Protein AF-A0A3M3JCQ0-F1 (afdb_monomer)

Mean predicted aligned error: 6.07 Å

Foldseek 3Di:
DVVQQLVCVVVVNFAALVSVVVVCVVVVNPDDSVNSVVVLVVCCVVQQWDQDPVRGIHGRPVNSVVVVVVVVVVVD

InterPro domains:
  IPR016921 Uncharacterised conserved protein UCP029502 [PF27731] (2-65)

Solvent-accessible surface area (backbone atoms only — not comparable to full-atom values): 4343 Å² total; per-residue (Å²): 108,69,64,58,40,47,53,26,51,75,70,73,50,60,38,30,72,68,51,51,51,52,53,36,53,74,68,73,43,94,66,52,74,67,55,51,52,52,51,54,48,51,35,38,76,70,57,42,30,42,79,45,97,87,58,22,38,42,62,24,69,70,45,47,50,54,52,52,50,54,58,53,63,73,76,109

Organism: NCBI:txid264453

Sequence (76 aa):
MLDALLVSSEEGQPLGVRGVHSQLLRLDVPLSFLSVREVLKRLCDEGVIHLNDDKTYSLHPRAAQWLGEARKGLAQ

Radius of gyration: 12.25 Å; Cα contacts (8 Å, |Δi|>4): 73; chains: 1; bounding box: 32×23×26 Å

pLDDT: mean 80.7, std 8.97, range [47.0, 91.12]

Nearest PDB structures (foldseek):
  1on2-assembly1_B  TM=7.856E-01  e=4.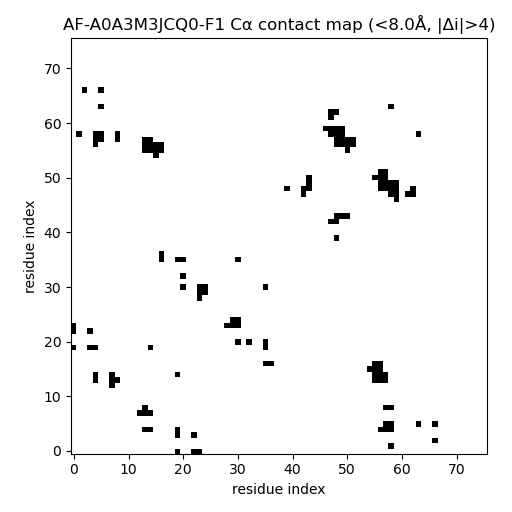162E-02  Bacillus subtilis
  6zmt-assembly1_U  TM=8.662E-01  e=8.837E-02  Homo sapiens
  3tqn-assembly2_B  TM=5.542E-01  e=3.165E-02  Coxiella burnetii
  7fsf-assembly1_A  TM=6.074E-01  e=7.376E-01  Thermotoga maritima MSB8
  8ofb-assembly1_A  TM=6.208E-01  e=1.275E+00  Thermotoga maritima MSB8

Secondary structure (DSSP, 8-state):
-HHHHHHHHHTT-PEEHHHHHHHHHHTT----HHHHHHHHHHHHHTTSEEE-TTSEEEE-HHHHHHHHHHHHHTT-

Structure (mmCIF, N/CA/C/O backbone):
data_AF-A0A3M3JCQ0-F1
#
_entry.id   AF-A0A3M3JCQ0-F1
#
loop_
_atom_site.group_PDB
_atom_site.id
_atom_site.type_symbol
_atom_site.label_atom_id
_atom_site.label_alt_id
_atom_site.label_comp_id
_atom_site.label_asym_id
_atom_site.label_entity_id
_atom_site.label_seq_id
_atom_site.pdbx_PDB_ins_code
_atom_site.Cartn_x
_atom_site.Cartn_y
_atom_site.Cartn_z
_atom_site.occupancy
_atom_site.B_iso_or_equiv
_atom_site.auth_seq_id
_atom_site.auth_comp_id
_atom_site.auth_asym_id
_atom_site.auth_atom_id
_atom_site.pdbx_PDB_model_num
ATOM 1 N N . MET A 1 1 ? -6.518 -1.902 0.393 1.00 70.88 1 MET A N 1
ATOM 2 C CA . MET A 1 1 ? -5.225 -1.258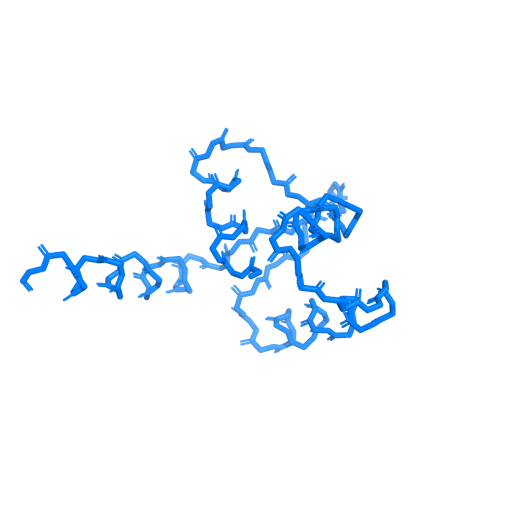 0.039 1.00 70.88 1 MET A CA 1
ATOM 3 C C . MET A 1 1 ? -4.823 -1.565 -1.397 1.00 70.88 1 MET A C 1
ATOM 5 O O . MET A 1 1 ? -4.540 -0.632 -2.132 1.00 70.88 1 MET A O 1
ATOM 9 N N . LEU A 1 2 ? -4.810 -2.842 -1.799 1.00 78.50 2 LEU A N 1
ATOM 10 C CA . LEU A 1 2 ? -4.517 -3.241 -3.180 1.00 78.50 2 LEU A CA 1
ATOM 11 C C . LEU A 1 2 ? -5.551 -2.684 -4.168 1.00 78.50 2 LEU A C 1
ATOM 13 O O . LEU A 1 2 ? -5.149 -2.145 -5.186 1.00 78.50 2 LEU A O 1
ATOM 17 N N . ASP A 1 3 ? -6.844 -2.686 -3.823 1.00 75.88 3 ASP A N 1
ATOM 18 C CA . ASP A 1 3 ? -7.889 -2.037 -4.638 1.00 75.88 3 ASP A CA 1
ATOM 19 C C . ASP A 1 3 ? -7.672 -0.533 -4.794 1.00 75.88 3 ASP A C 1
ATOM 21 O O . ASP A 1 3 ? -7.859 0.025 -5.864 1.00 75.88 3 ASP A O 1
ATOM 25 N N . ALA A 1 4 ? -7.220 0.117 -3.723 1.00 76.56 4 ALA A N 1
ATOM 26 C CA . ALA A 1 4 ? -6.878 1.5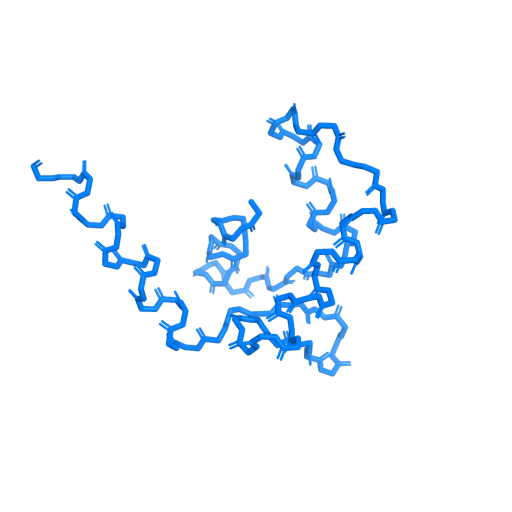34 -3.699 1.00 76.56 4 ALA A CA 1
ATOM 27 C C . ALA A 1 4 ? -5.736 1.849 -4.685 1.00 76.56 4 ALA A C 1
ATOM 29 O O . ALA A 1 4 ? -5.827 2.782 -5.477 1.00 76.56 4 ALA A O 1
ATOM 30 N N . LEU A 1 5 ? -4.693 1.010 -4.691 1.00 79.56 5 LEU A N 1
ATOM 31 C CA . LEU A 1 5 ? -3.608 1.083 -5.670 1.00 79.56 5 LEU A CA 1
ATOM 32 C C . LEU A 1 5 ? -4.070 0.720 -7.087 1.00 79.56 5 LEU A C 1
ATOM 34 O O . LEU A 1 5 ? -3.590 1.331 -8.036 1.00 79.56 5 LEU A O 1
ATOM 38 N N . LEU A 1 6 ? -4.992 -0.236 -7.241 1.00 77.75 6 LEU A N 1
ATOM 39 C CA . LEU A 1 6 ? -5.550 -0.621 -8.538 1.00 77.75 6 LEU A CA 1
ATOM 40 C C . LEU A 1 6 ? -6.334 0.530 -9.159 1.00 77.75 6 LEU A C 1
ATOM 42 O O . LEU A 1 6 ? -6.006 0.925 -10.269 1.00 77.75 6 LEU A O 1
ATOM 46 N N . VAL A 1 7 ? -7.289 1.110 -8.430 1.00 78.94 7 VAL A N 1
ATOM 47 C CA . VAL A 1 7 ? -8.101 2.243 -8.900 1.00 78.94 7 VAL A CA 1
ATOM 48 C C . VAL A 1 7 ? -7.206 3.423 -9.259 1.00 78.94 7 VAL A C 1
ATOM 50 O O . VAL A 1 7 ? -7.288 3.951 -10.360 1.00 78.94 7 VAL A O 1
ATOM 53 N N . SER A 1 8 ? -6.266 3.782 -8.386 1.00 76.25 8 SER A N 1
ATOM 54 C CA . SER A 1 8 ? -5.311 4.853 -8.668 1.00 76.25 8 SER A CA 1
ATOM 55 C C . SER A 1 8 ? -4.390 4.560 -9.856 1.00 76.25 8 SER A C 1
ATOM 57 O O . SER A 1 8 ? -4.020 5.478 -10.583 1.00 76.25 8 SER A O 1
ATOM 59 N N . SER A 1 9 ? -4.042 3.295 -10.097 1.00 74.50 9 SER A N 1
ATOM 60 C CA . SER A 1 9 ? -3.306 2.891 -11.297 1.00 74.50 9 SER A CA 1
ATOM 61 C C . SER A 1 9 ? -4.181 2.924 -12.558 1.00 74.50 9 SER A C 1
ATOM 63 O O . SER A 1 9 ? -3.671 3.287 -13.614 1.00 74.50 9 SER A O 1
ATOM 65 N N . GLU A 1 10 ? -5.470 2.573 -12.464 1.00 75.56 10 GLU A N 1
ATOM 66 C CA . GLU A 1 10 ? -6.462 2.676 -13.550 1.00 75.56 10 GLU A CA 1
ATOM 67 C C . GLU A 1 10 ? -6.723 4.150 -13.921 1.00 75.56 10 GLU A C 1
ATOM 69 O O . GLU A 1 10 ? -6.862 4.478 -15.097 1.00 75.56 10 GLU A O 1
ATOM 74 N N . GLU A 1 11 ? -6.712 5.051 -12.936 1.00 76.75 11 GLU A N 1
ATOM 75 C CA . GLU A 1 11 ? -6.874 6.502 -13.114 1.00 76.75 11 GLU A CA 1
ATOM 76 C C . GLU A 1 11 ? -5.564 7.234 -13.474 1.00 76.75 11 GLU A C 1
ATOM 78 O O . GLU A 1 11 ? -5.564 8.451 -13.670 1.00 76.75 11 GLU A O 1
ATOM 83 N N . GLY A 1 12 ? -4.434 6.520 -13.569 1.00 66.81 12 GLY A N 1
ATOM 84 C CA . GLY A 1 12 ? -3.127 7.104 -13.897 1.00 66.81 12 GLY A CA 1
ATOM 85 C C . GLY A 1 12 ? -2.556 8.033 -12.816 1.00 66.81 12 GLY A C 1
ATOM 86 O O . GLY A 1 12 ? -1.682 8.850 -13.104 1.00 66.81 12 GLY A O 1
ATOM 87 N N . GLN A 1 13 ? -3.034 7.921 -11.576 1.00 76.06 13 GLN A N 1
ATOM 88 C CA . GLN A 1 13 ? -2.605 8.708 -10.420 1.00 76.06 13 GLN A CA 1
ATOM 89 C C . GLN A 1 13 ? -1.960 7.809 -9.355 1.00 76.06 13 GLN A C 1
ATOM 91 O O . GLN A 1 13 ? -2.586 7.521 -8.333 1.00 76.06 13 GLN A O 1
ATOM 96 N N . PRO A 1 14 ? -0.715 7.344 -9.553 1.00 73.88 14 PRO A N 1
ATOM 97 C CA . PRO A 1 14 ? -0.063 6.450 -8.604 1.00 73.88 14 PRO A CA 1
ATOM 98 C C . PRO A 1 14 ? 0.097 7.112 -7.223 1.00 73.88 14 PRO A C 1
ATOM 100 O O . PRO A 1 14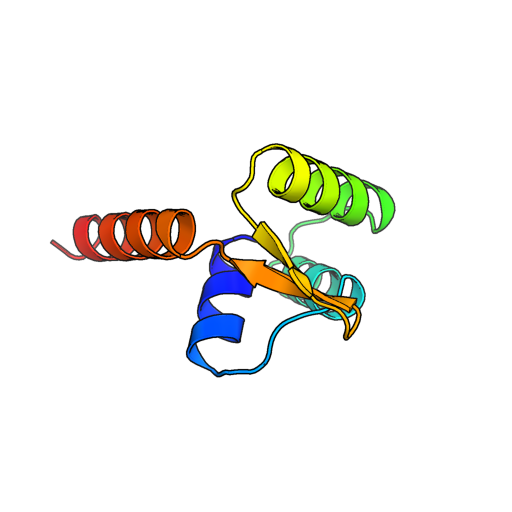 ? 0.333 8.316 -7.093 1.00 73.88 14 PRO A O 1
ATOM 103 N N . LEU A 1 15 ? -0.061 6.323 -6.157 1.00 82.19 15 LEU A N 1
ATOM 104 C CA . LEU A 1 15 ? -0.159 6.845 -4.790 1.00 82.19 15 LEU A CA 1
ATOM 105 C C . LEU A 1 15 ? 1.157 6.700 -4.037 1.00 82.19 15 LEU A C 1
ATOM 107 O O . LEU A 1 15 ? 1.691 5.604 -3.90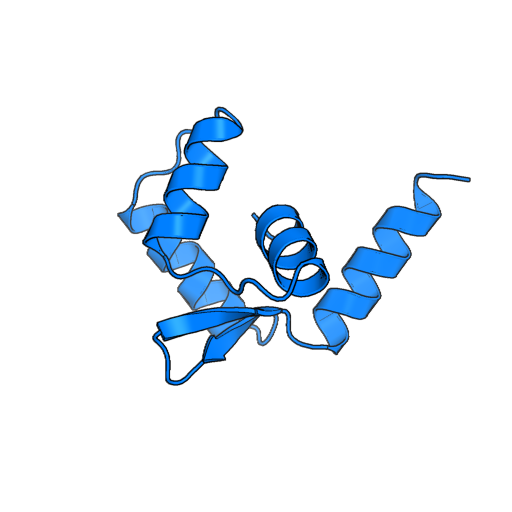2 1.00 82.19 15 LEU A O 1
ATOM 111 N N . GLY A 1 16 ? 1.636 7.780 -3.423 1.00 85.62 16 GLY A N 1
ATOM 112 C CA . GLY A 1 16 ? 2.631 7.682 -2.351 1.00 85.62 16 GLY A CA 1
ATOM 113 C C . GLY A 1 16 ? 2.026 7.144 -1.045 1.00 85.62 16 GLY A C 1
ATOM 114 O O . GLY A 1 16 ? 0.807 7.105 -0.873 1.00 85.62 16 GLY A O 1
A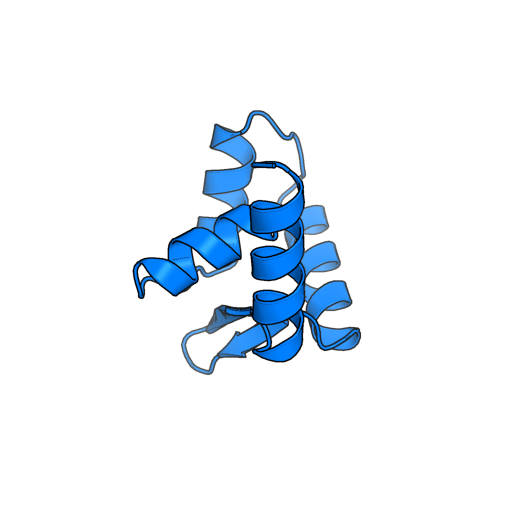TOM 115 N N . VAL A 1 17 ? 2.874 6.827 -0.057 1.00 84.38 17 VAL A N 1
ATOM 116 C CA . VAL A 1 17 ? 2.456 6.339 1.285 1.00 84.38 17 VAL A CA 1
ATOM 117 C C . VAL A 1 17 ? 1.362 7.207 1.921 1.00 84.38 17 VAL A C 1
ATOM 119 O O . VAL A 1 17 ? 0.442 6.685 2.545 1.00 84.38 17 VAL A O 1
ATOM 122 N N . ARG A 1 18 ? 1.439 8.537 1.765 1.00 84.06 18 ARG A N 1
ATOM 123 C CA . ARG A 1 18 ? 0.430 9.463 2.310 1.00 84.06 18 ARG A CA 1
ATOM 124 C C . ARG A 1 18 ? -0.933 9.303 1.634 1.00 84.06 18 ARG A C 1
ATOM 126 O O . ARG A 1 18 ? -1.945 9.339 2.328 1.00 84.06 18 ARG A O 1
ATOM 133 N N . GLY A 1 19 ? -0.951 9.105 0.316 1.00 84.31 19 GLY A N 1
ATOM 134 C CA . GLY A 1 19 ? -2.173 8.860 -0.450 1.00 84.31 19 GLY A CA 1
ATOM 135 C C . GLY A 1 19 ? -2.816 7.533 -0.058 1.00 84.31 19 GLY A C 1
ATOM 136 O O . GLY A 1 19 ? -3.999 7.502 0.266 1.00 84.31 19 GLY A O 1
ATOM 137 N N . VAL A 1 20 ? -2.008 6.473 0.042 1.00 84.62 20 VAL A N 1
ATOM 138 C CA . VAL A 1 20 ? -2.456 5.152 0.512 1.00 84.62 20 VAL A CA 1
ATOM 139 C C . VAL A 1 20 ? -3.040 5.232 1.925 1.00 84.62 20 VAL A C 1
ATOM 141 O O . VAL A 1 20 ? -4.144 4.753 2.167 1.00 84.62 20 VAL A O 1
ATOM 144 N N . HIS A 1 21 ? -2.339 5.881 2.858 1.00 84.62 21 HIS A N 1
ATOM 145 C CA . HIS A 1 21 ? -2.814 6.046 4.233 1.00 84.62 21 HIS A CA 1
ATOM 146 C C . HIS A 1 21 ? -4.116 6.859 4.303 1.00 84.62 21 HIS A C 1
ATOM 148 O O . HIS A 1 21 ? -5.032 6.491 5.031 1.00 84.62 21 HIS A O 1
ATOM 154 N N . SER A 1 22 ? -4.232 7.939 3.522 1.00 83.25 22 SER A N 1
ATOM 155 C CA . SER A 1 22 ? -5.458 8.740 3.463 1.00 83.25 22 SER A CA 1
ATOM 156 C C . SER A 1 22 ? -6.638 7.949 2.894 1.00 83.25 22 SER A C 1
ATOM 158 O O . SER A 1 22 ? -7.732 8.031 3.445 1.00 83.25 22 SER A O 1
ATOM 160 N N . GLN A 1 23 ? -6.431 7.147 1.845 1.00 80.62 23 GLN A N 1
ATOM 161 C CA . GLN A 1 23 ? -7.483 6.286 1.300 1.00 80.62 23 GLN A CA 1
ATOM 162 C C . GLN A 1 23 ? -7.909 5.195 2.288 1.00 80.62 23 GLN A C 1
ATOM 164 O O . GLN A 1 23 ? -9.101 4.948 2.429 1.00 80.62 23 GLN A O 1
ATOM 169 N N . LEU A 1 24 ? -6.970 4.583 3.016 1.00 81.94 24 LEU A N 1
ATOM 170 C CA . LEU A 1 24 ? -7.299 3.610 4.063 1.00 81.94 24 LEU A CA 1
ATOM 171 C C . LEU A 1 24 ? -8.117 4.233 5.198 1.00 81.94 24 LEU A C 1
ATOM 173 O O . LEU A 1 24 ? -9.087 3.625 5.639 1.00 81.94 24 LEU A O 1
ATOM 177 N N . LEU A 1 25 ? -7.791 5.467 5.597 1.00 81.31 25 LEU A N 1
ATOM 178 C CA . LEU A 1 25 ? -8.606 6.223 6.549 1.00 81.31 25 LEU A CA 1
ATOM 179 C C . LEU A 1 25 ? -10.032 6.456 6.030 1.00 81.31 25 LEU A C 1
ATOM 181 O O . LEU A 1 25 ? -10.984 6.346 6.792 1.00 81.31 25 LEU A O 1
ATOM 185 N N . ARG A 1 26 ? -10.193 6.770 4.736 1.00 79.81 26 ARG A N 1
ATOM 186 C CA . ARG A 1 26 ? -11.520 6.965 4.115 1.00 79.81 26 ARG A CA 1
ATOM 187 C C . ARG A 1 26 ? -12.345 5.679 4.062 1.00 79.81 26 ARG A C 1
ATOM 189 O O . ARG A 1 26 ? -13.565 5.761 4.032 1.00 79.81 26 ARG A O 1
ATOM 196 N N . LEU A 1 27 ? -11.685 4.523 4.040 1.00 76.88 27 LEU A N 1
ATOM 197 C CA . LEU A 1 27 ? -12.313 3.201 4.091 1.00 76.88 27 LEU A CA 1
ATOM 198 C C . LEU A 1 27 ? -12.575 2.722 5.531 1.00 76.88 27 LEU A C 1
ATOM 200 O O . LEU A 1 27 ? -12.930 1.563 5.714 1.00 76.88 27 LEU A O 1
ATOM 204 N N . ASP A 1 28 ? -12.375 3.587 6.533 1.00 74.31 28 ASP A N 1
ATOM 205 C CA . ASP A 1 28 ? -12.512 3.280 7.962 1.00 74.31 28 ASP A CA 1
ATOM 206 C C . ASP A 1 28 ? -11.639 2.096 8.419 1.00 74.31 28 ASP A C 1
ATOM 208 O O . ASP A 1 28 ? -11.983 1.335 9.318 1.00 74.31 28 ASP A O 1
ATOM 212 N N . VAL A 1 29 ? -10.474 1.921 7.781 1.00 74.56 29 VAL A N 1
ATOM 213 C CA . VAL A 1 29 ? -9.484 0.908 8.163 1.00 74.56 29 VAL A CA 1
ATOM 214 C C . VAL A 1 29 ? -8.457 1.569 9.090 1.00 74.56 29 VAL A C 1
ATOM 216 O O . VAL A 1 29 ? -7.597 2.310 8.598 1.00 74.56 29 VAL A O 1
ATOM 219 N N . PRO A 1 30 ? -8.484 1.318 10.416 1.00 69.94 30 PRO A N 1
ATOM 220 C CA . PRO A 1 30 ? -7.603 1.980 11.376 1.00 69.94 30 PRO A CA 1
ATOM 221 C C . PRO A 1 30 ? -6.205 1.344 11.369 1.00 69.94 30 PRO A C 1
ATOM 223 O O . PRO A 1 30 ? -5.769 0.715 12.332 1.00 69.94 30 PRO A O 1
ATOM 226 N N . LEU A 1 31 ? -5.480 1.491 10.261 1.00 79.94 31 LEU A N 1
ATOM 227 C CA . LEU A 1 31 ? -4.064 1.149 10.189 1.00 79.94 31 LEU A CA 1
ATOM 228 C C . LEU A 1 31 ? -3.225 2.382 10.495 1.00 79.94 31 LEU A C 1
ATOM 230 O O . LEU A 1 31 ? -3.392 3.438 9.888 1.00 79.94 31 LEU A O 1
ATOM 234 N N . SER A 1 32 ? -2.276 2.229 11.416 1.00 84.56 32 SER A N 1
ATOM 235 C CA . SER A 1 32 ? -1.303 3.281 11.688 1.00 84.56 32 SER A CA 1
ATOM 236 C C . SER A 1 32 ? -0.416 3.535 10.464 1.00 84.56 32 SER A C 1
ATOM 238 O O . SER A 1 32 ? -0.146 2.634 9.665 1.00 84.56 32 SER A O 1
ATOM 240 N N . PHE A 1 33 ? 0.121 4.750 10.353 1.00 82.06 33 PHE A N 1
ATOM 241 C CA . PHE A 1 33 ? 1.074 5.104 9.300 1.00 82.06 33 PHE A CA 1
ATOM 242 C C . PHE A 1 33 ? 2.289 4.160 9.240 1.00 82.06 33 PHE A C 1
ATOM 244 O O . PHE A 1 33 ? 2.782 3.851 8.154 1.00 82.06 33 PHE A O 1
ATOM 251 N N . LEU A 1 34 ? 2.758 3.677 10.397 1.00 87.12 34 LEU A N 1
ATOM 252 C CA . LEU A 1 34 ? 3.851 2.707 10.482 1.00 87.12 34 LEU A CA 1
ATOM 253 C C . LEU A 1 34 ? 3.444 1.367 9.859 1.00 87.12 34 LEU A C 1
ATOM 255 O O . LEU A 1 34 ? 4.141 0.878 8.973 1.00 87.12 34 LEU A O 1
ATOM 259 N N . SER A 1 35 ? 2.274 0.849 10.233 1.00 87.50 35 SER A N 1
ATOM 260 C CA . SER A 1 35 ? 1.734 -0.400 9.690 1.00 87.50 35 SER A CA 1
ATOM 261 C C . SER A 1 35 ? 1.531 -0.321 8.175 1.00 87.50 35 SER A C 1
ATOM 263 O O . SER A 1 35 ? 1.871 -1.260 7.462 1.00 87.50 35 SER A O 1
ATOM 265 N N . VAL A 1 36 ? 1.056 0.816 7.650 1.00 87.75 36 VAL A N 1
ATOM 266 C CA . VAL A 1 36 ? 0.931 1.025 6.194 1.00 87.75 36 VAL A CA 1
ATOM 267 C C . VAL A 1 36 ? 2.291 0.925 5.503 1.00 87.75 36 VAL A C 1
ATOM 269 O O . VAL A 1 36 ? 2.409 0.253 4.481 1.00 87.75 36 VAL A O 1
ATOM 272 N N . ARG A 1 37 ? 3.339 1.543 6.063 1.00 89.31 37 ARG A N 1
ATOM 273 C CA . ARG A 1 37 ? 4.697 1.430 5.508 1.00 89.31 37 ARG A CA 1
ATOM 274 C C . ARG A 1 37 ? 5.223 -0.000 5.548 1.00 89.31 37 ARG A C 1
ATOM 276 O O . ARG A 1 37 ? 5.856 -0.421 4.587 1.00 89.31 37 ARG A O 1
ATOM 283 N N . GLU A 1 38 ? 4.984 -0.731 6.632 1.00 91.00 38 GLU A N 1
ATOM 284 C CA . GLU A 1 38 ? 5.419 -2.125 6.759 1.00 91.00 38 GLU A CA 1
ATOM 285 C C . GLU A 1 38 ? 4.716 -3.033 5.748 1.00 91.00 38 GLU A C 1
ATOM 287 O O . GLU A 1 38 ? 5.373 -3.851 5.109 1.00 91.00 38 GLU A O 1
ATOM 292 N N . VAL A 1 39 ? 3.408 -2.855 5.546 1.00 89.25 39 VAL A N 1
ATOM 293 C CA . VAL A 1 39 ? 2.646 -3.614 4.544 1.00 89.25 39 VAL A CA 1
ATOM 294 C C . VAL A 1 39 ? 3.116 -3.271 3.131 1.00 89.25 39 VAL A C 1
ATOM 296 O O . VAL A 1 39 ? 3.381 -4.180 2.352 1.00 89.25 39 VAL A O 1
ATOM 299 N N . LEU A 1 40 ? 3.283 -1.984 2.798 1.00 89.12 40 LEU A N 1
ATOM 300 C CA . LEU A 1 40 ? 3.817 -1.573 1.494 1.00 89.12 40 LEU A CA 1
ATOM 301 C C . LEU A 1 40 ? 5.211 -2.158 1.249 1.00 89.12 40 LEU A C 1
ATOM 303 O O . LEU A 1 40 ? 5.491 -2.638 0.155 1.00 89.12 40 LEU A O 1
ATOM 307 N N . LYS A 1 41 ? 6.069 -2.172 2.274 1.00 89.50 41 LYS A N 1
ATOM 308 C CA . LYS A 1 41 ? 7.394 -2.781 2.177 1.00 89.50 41 LYS A CA 1
ATOM 309 C C . LYS A 1 41 ? 7.306 -4.283 1.897 1.00 89.50 41 LYS A C 1
ATOM 311 O O . LYS A 1 41 ? 7.942 -4.739 0.960 1.00 89.50 41 LYS A O 1
ATOM 316 N N . ARG A 1 42 ? 6.484 -5.029 2.645 1.00 91.12 42 ARG A N 1
ATOM 317 C CA . ARG A 1 42 ? 6.296 -6.477 2.430 1.00 91.12 42 ARG A CA 1
ATOM 318 C C . ARG A 1 42 ? 5.760 -6.787 1.037 1.00 91.12 42 ARG A C 1
ATOM 320 O O . ARG A 1 42 ? 6.297 -7.652 0.368 1.00 91.12 42 ARG A O 1
ATOM 327 N N . LEU A 1 43 ? 4.771 -6.031 0.559 1.00 89.38 43 LEU A N 1
ATOM 328 C CA . LEU A 1 43 ? 4.248 -6.196 -0.800 1.00 89.38 43 LEU A CA 1
ATOM 329 C C . LEU A 1 43 ? 5.293 -5.882 -1.877 1.00 89.38 43 LEU A C 1
ATOM 331 O O . LEU A 1 43 ? 5.245 -6.468 -2.955 1.00 89.38 43 LEU A O 1
ATOM 335 N N . CYS A 1 44 ? 6.211 -4.952 -1.604 1.00 90.19 44 CYS A N 1
ATOM 336 C CA . CYS A 1 44 ? 7.328 -4.662 -2.495 1.00 90.19 44 CYS A CA 1
ATOM 337 C C . CYS A 1 44 ? 8.345 -5.811 -2.496 1.00 90.19 44 CYS A C 1
ATOM 339 O O . CYS A 1 44 ? 8.769 -6.240 -3.566 1.00 90.19 44 CYS A O 1
ATOM 341 N N . ASP A 1 45 ? 8.681 -6.344 -1.317 1.00 90.19 45 ASP A N 1
ATOM 342 C CA . ASP A 1 45 ? 9.583 -7.493 -1.154 1.00 90.19 45 ASP A CA 1
ATOM 343 C C . ASP A 1 45 ? 8.993 -8.775 -1.786 1.00 90.19 45 ASP A C 1
ATOM 345 O O . ASP A 1 45 ? 9.721 -9.588 -2.350 1.00 90.19 45 ASP A O 1
ATOM 349 N N . GLU A 1 46 ? 7.666 -8.935 -1.754 1.00 89.69 46 GLU A N 1
ATOM 350 C CA . GLU A 1 46 ? 6.927 -10.027 -2.406 1.00 89.69 46 GLU A CA 1
ATOM 351 C C . GLU A 1 46 ? 6.716 -9.811 -3.921 1.00 89.69 46 GLU A C 1
ATOM 353 O O . GLU A 1 46 ? 6.215 -10.701 -4.610 1.00 89.69 46 GLU A O 1
ATOM 358 N N . GLY A 1 47 ? 7.088 -8.646 -4.468 1.00 87.94 47 GLY A N 1
ATOM 359 C CA . GLY A 1 47 ? 6.940 -8.327 -5.894 1.00 87.94 47 GLY A CA 1
ATOM 360 C C . GLY A 1 47 ? 5.497 -8.063 -6.343 1.00 87.94 47 GLY A C 1
ATOM 361 O O . GLY A 1 47 ? 5.183 -8.151 -7.529 1.00 87.94 47 GLY A O 1
ATOM 362 N N . VAL A 1 48 ? 4.602 -7.750 -5.405 1.00 89.12 48 VAL A N 1
ATOM 363 C CA . VAL A 1 48 ? 3.191 -7.421 -5.669 1.00 89.12 48 VAL A CA 1
ATOM 364 C C . VAL A 1 48 ? 3.037 -5.960 -6.097 1.00 89.12 48 VAL A C 1
ATOM 366 O O . VAL A 1 48 ? 2.196 -5.643 -6.940 1.00 89.12 48 VAL A O 1
ATOM 369 N N . ILE A 1 49 ? 3.851 -5.065 -5.535 1.00 89.31 49 ILE A N 1
ATOM 370 C CA . ILE A 1 49 ? 3.892 -3.637 -5.879 1.00 89.31 49 ILE A CA 1
ATOM 371 C C . ILE A 1 49 ? 5.331 -3.200 -6.141 1.00 89.31 49 ILE A C 1
ATOM 373 O O . ILE A 1 49 ? 6.263 -3.821 -5.642 1.00 89.31 49 ILE A O 1
ATOM 377 N N . HIS A 1 50 ? 5.512 -2.099 -6.861 1.00 90.06 50 HIS A N 1
ATOM 378 C CA . HIS A 1 50 ? 6.802 -1.448 -7.050 1.00 90.06 50 HIS A CA 1
ATOM 379 C C . HIS A 1 50 ? 6.778 -0.018 -6.524 1.00 90.06 50 HIS A C 1
ATOM 381 O O . HIS A 1 50 ? 5.788 0.699 -6.683 1.00 90.06 50 HIS A O 1
ATOM 387 N N . LEU A 1 51 ? 7.890 0.381 -5.907 1.00 89.31 51 LEU A N 1
ATOM 388 C CA . LEU A 1 51 ? 8.182 1.768 -5.579 1.00 89.31 51 LEU A CA 1
ATOM 389 C C . LEU A 1 51 ? 8.826 2.439 -6.796 1.00 89.31 51 LEU A C 1
ATOM 391 O O . LEU A 1 51 ? 9.920 2.059 -7.206 1.00 89.31 51 LEU A O 1
ATOM 395 N N . ASN A 1 52 ? 8.144 3.432 -7.351 1.00 87.00 52 ASN A N 1
ATOM 396 C CA . ASN A 1 52 ? 8.621 4.235 -8.471 1.00 87.00 52 ASN A CA 1
ATOM 397 C C . ASN A 1 52 ? 9.625 5.307 -7.999 1.00 87.00 52 ASN A C 1
ATOM 399 O O . ASN A 1 52 ? 9.644 5.688 -6.822 1.00 87.00 52 ASN A O 1
ATOM 403 N N . ASP A 1 53 ? 10.414 5.860 -8.926 1.00 86.12 53 ASP A N 1
ATOM 404 C CA . ASP A 1 53 ? 11.384 6.937 -8.650 1.00 86.12 53 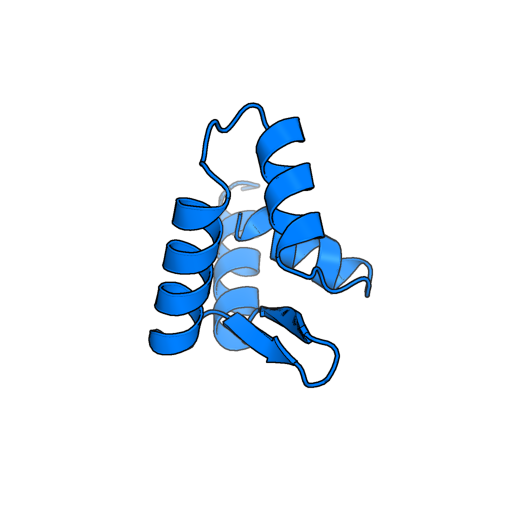ASP A CA 1
ATOM 405 C C . ASP A 1 53 ? 10.746 8.213 -8.069 1.00 86.12 53 ASP A C 1
ATOM 407 O O . ASP A 1 53 ? 11.360 8.933 -7.278 1.00 86.12 53 ASP A O 1
ATOM 411 N N . ASP A 1 54 ? 9.480 8.475 -8.396 1.00 86.94 54 ASP A N 1
ATOM 412 C CA . ASP A 1 54 ? 8.696 9.595 -7.864 1.00 86.94 54 ASP A CA 1
ATOM 413 C C . ASP A 1 54 ? 8.149 9.344 -6.440 1.00 86.94 54 ASP A C 1
ATOM 415 O O . ASP A 1 54 ? 7.402 10.161 -5.896 1.00 86.94 54 ASP A O 1
ATOM 419 N N . LYS A 1 55 ? 8.554 8.234 -5.802 1.00 86.12 55 LYS A N 1
ATOM 420 C CA . LYS A 1 55 ? 8.123 7.778 -4.468 1.00 86.12 55 LYS A CA 1
ATOM 421 C C . LYS A 1 55 ? 6.645 7.384 -4.393 1.00 86.12 55 LYS A C 1
ATOM 423 O O . LYS A 1 55 ? 6.075 7.330 -3.293 1.00 86.12 55 LYS A O 1
ATOM 428 N N . THR A 1 56 ? 6.026 7.102 -5.533 1.00 87.62 56 THR A N 1
ATOM 429 C CA . THR A 1 56 ? 4.698 6.496 -5.605 1.00 87.62 56 THR A CA 1
ATOM 430 C C . THR A 1 56 ? 4.789 4.977 -5.692 1.00 87.62 56 THR A C 1
ATOM 432 O O . THR A 1 56 ? 5.838 4.414 -5.996 1.00 87.62 56 THR A O 1
ATOM 435 N N . TYR A 1 57 ? 3.686 4.305 -5.381 1.00 88.31 57 TYR A N 1
ATOM 436 C CA . TYR A 1 57 ? 3.557 2.862 -5.490 1.00 88.31 57 TYR A CA 1
ATOM 437 C C . TYR A 1 57 ? 2.627 2.524 -6.648 1.00 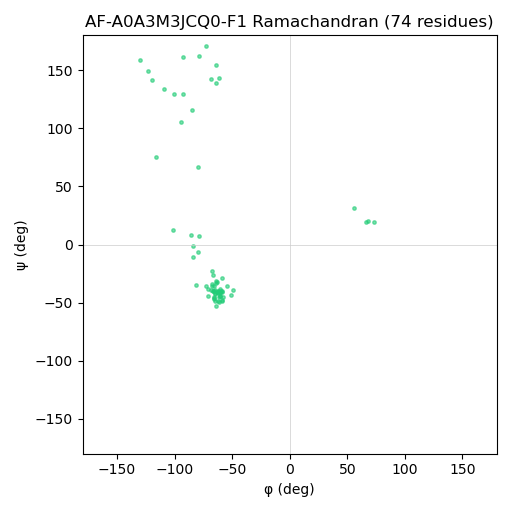88.31 57 TYR A C 1
ATOM 439 O O . TYR A 1 57 ? 1.531 3.079 -6.760 1.00 88.31 57 TYR A O 1
ATOM 447 N N . SER A 1 58 ? 3.050 1.563 -7.460 1.00 85.31 58 SER A N 1
ATOM 448 C CA . SER A 1 58 ? 2.257 0.982 -8.541 1.00 85.31 58 SER A CA 1
ATOM 449 C C . SER A 1 58 ? 2.146 -0.523 -8.349 1.00 85.31 58 SER A C 1
ATOM 451 O O . SER A 1 58 ? 3.045 -1.155 -7.798 1.00 85.31 58 SER A O 1
ATOM 453 N N . LEU A 1 59 ? 1.042 -1.119 -8.797 1.00 86.94 59 LEU A N 1
ATOM 454 C CA . LEU A 1 59 ? 0.916 -2.574 -8.808 1.00 86.94 59 LEU A CA 1
ATOM 455 C C . LEU A 1 59 ? 1.874 -3.182 -9.828 1.00 86.94 59 LEU A C 1
ATOM 457 O O . LEU A 1 59 ? 2.050 -2.662 -10.930 1.00 86.94 59 LEU A O 1
ATOM 461 N N . HIS A 1 60 ? 2.440 -4.332 -9.480 1.00 87.25 60 HIS A N 1
ATOM 462 C CA . HIS A 1 60 ? 3.134 -5.154 -10.452 1.00 87.25 60 HIS A CA 1
ATOM 463 C C . HIS A 1 60 ? 2.123 -5.640 -11.510 1.00 87.25 60 HIS A C 1
ATOM 465 O O . HIS A 1 60 ? 1.027 -6.067 -11.131 1.00 87.25 60 HIS A O 1
ATOM 471 N N . PRO A 1 61 ? 2.458 -5.666 -12.815 1.00 82.06 61 PRO A N 1
ATOM 472 C CA . PRO A 1 61 ? 1.530 -6.084 -13.872 1.00 82.06 61 PRO A CA 1
ATOM 473 C C . PRO A 1 61 ? 0.849 -7.434 -13.600 1.00 82.06 61 PRO A C 1
ATOM 475 O O . PRO A 1 61 ? -0.364 -7.560 -13.729 1.00 82.06 61 PRO A O 1
ATOM 478 N N . ARG A 1 62 ? 1.616 -8.423 -13.119 1.00 83.62 62 ARG A N 1
ATOM 479 C CA . ARG A 1 62 ? 1.093 -9.730 -12.677 1.00 83.62 62 ARG A CA 1
ATOM 480 C C . ARG A 1 62 ? 0.045 -9.611 -11.561 1.00 83.62 62 ARG A C 1
ATOM 482 O O . ARG A 1 62 ? -0.989 -10.264 -11.631 1.00 83.62 62 ARG A O 1
ATOM 489 N N . ALA A 1 63 ? 0.301 -8.788 -10.546 1.00 85.38 63 ALA A N 1
ATOM 490 C CA . ALA A 1 63 ? -0.636 -8.587 -9.445 1.00 85.38 63 ALA A CA 1
ATOM 491 C C . ALA A 1 63 ? -1.898 -7.846 -9.907 1.00 85.38 63 ALA A C 1
ATOM 493 O O . ALA A 1 63 ? -2.998 -8.215 -9.506 1.00 85.38 63 ALA A O 1
ATOM 494 N N . ALA A 1 64 ? -1.757 -6.854 -10.792 1.00 81.69 64 ALA A N 1
ATOM 495 C CA . ALA A 1 64 ? -2.889 -6.159 -11.398 1.00 81.69 64 ALA A CA 1
ATOM 496 C C . ALA A 1 64 ? -3.772 -7.111 -12.223 1.00 81.69 64 ALA A C 1
ATOM 498 O O . ALA A 1 64 ? -4.996 -7.035 -12.131 1.00 81.69 64 ALA A O 1
ATOM 499 N N . GLN A 1 65 ? -3.171 -8.045 -12.973 1.00 82.25 65 GLN A N 1
ATOM 500 C CA . GLN A 1 65 ? -3.915 -9.085 -13.690 1.00 82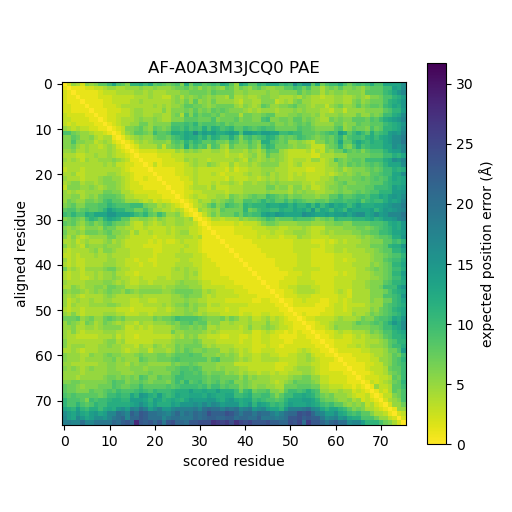.25 65 GLN A CA 1
ATOM 501 C C . GLN A 1 65 ? -4.707 -9.979 -12.732 1.00 82.25 65 GLN A C 1
ATOM 503 O O . GLN A 1 65 ? -5.909 -10.133 -12.923 1.00 82.25 65 GLN A O 1
ATOM 508 N N . TRP A 1 66 ? -4.079 -10.501 -11.673 1.00 82.31 66 TRP A N 1
ATOM 509 C CA . TRP A 1 66 ? -4.772 -11.333 -10.680 1.00 82.31 66 TRP A CA 1
ATOM 510 C C . TRP A 1 66 ? -5.912 -10.592 -9.981 1.00 82.31 66 TRP A C 1
ATOM 512 O O . TRP A 1 66 ? -6.992 -11.150 -9.802 1.00 82.31 66 TRP A O 1
ATOM 522 N N . LEU A 1 67 ? -5.698 -9.325 -9.613 1.00 81.00 67 LEU A N 1
ATOM 523 C CA . LEU A 1 67 ? -6.735 -8.512 -8.978 1.00 81.00 67 LEU A CA 1
ATOM 524 C C . LEU A 1 67 ? -7.888 -8.219 -9.952 1.00 81.00 67 LEU A C 1
ATOM 526 O O . LEU A 1 67 ? -9.053 -8.295 -9.569 1.00 81.00 67 LEU A O 1
ATOM 530 N N . GLY A 1 68 ? -7.581 -7.934 -11.220 1.00 76.56 68 GLY A N 1
ATOM 531 C CA . GLY A 1 68 ? -8.580 -7.726 -12.268 1.00 76.56 68 GLY A CA 1
ATOM 532 C C . GLY A 1 68 ? -9.398 -8.984 -12.578 1.00 76.56 68 GLY A C 1
ATOM 533 O O . GLY A 1 68 ? -10.613 -8.898 -12.765 1.00 76.56 68 GLY A O 1
ATOM 534 N N . GLU A 1 69 ? -8.760 -10.155 -12.587 1.00 75.50 69 GLU A N 1
ATOM 535 C CA . GLU A 1 69 ? -9.426 -11.455 -12.727 1.00 75.50 69 GLU A CA 1
ATOM 536 C C . GLU A 1 69 ? -10.316 -11.766 -11.519 1.00 75.50 69 GLU A C 1
ATOM 538 O O . GLU A 1 69 ? -11.482 -12.119 -11.699 1.00 75.50 69 GLU A O 1
ATOM 543 N N . ALA A 1 70 ? -9.825 -11.542 -10.296 1.00 70.62 70 ALA A N 1
ATOM 544 C CA . ALA A 1 70 ? -10.617 -11.697 -9.076 1.00 70.62 70 ALA A CA 1
ATOM 545 C C . ALA A 1 70 ? -11.858 -10.785 -9.075 1.00 70.62 70 ALA A C 1
ATOM 547 O O . ALA A 1 70 ? -12.950 -11.218 -8.708 1.00 70.62 70 ALA A O 1
ATOM 548 N N . ARG A 1 71 ? -11.720 -9.540 -9.556 1.00 65.75 71 ARG A N 1
ATOM 549 C CA . ARG A 1 71 ? -12.830 -8.578 -9.661 1.00 65.75 71 ARG A CA 1
ATOM 550 C C . ARG A 1 71 ? -13.870 -8.999 -10.706 1.00 65.75 71 ARG A C 1
ATOM 552 O O . ARG A 1 71 ? -15.056 -8.763 -10.503 1.00 65.75 71 ARG A O 1
ATOM 559 N N . LYS A 1 72 ? -13.450 -9.648 -11.800 1.00 63.88 72 LYS A N 1
ATOM 560 C CA . LYS A 1 72 ? -14.368 -10.231 -12.796 1.00 63.88 72 LYS A CA 1
ATOM 561 C C . LYS A 1 72 ? -15.092 -11.470 -12.271 1.00 63.88 72 LYS A C 1
ATOM 563 O O . LYS A 1 72 ? -16.274 -11.615 -12.554 1.00 63.88 72 LYS A O 1
ATOM 568 N N . GLY A 1 73 ? -14.423 -12.320 -11.491 1.00 59.56 73 GLY A N 1
ATOM 569 C CA . GLY A 1 73 ? -15.022 -13.532 -10.919 1.00 59.56 73 GLY A CA 1
ATOM 570 C C . GLY A 1 73 ? -16.110 -13.272 -9.870 1.00 59.56 73 GLY A C 1
ATOM 571 O O . GLY A 1 73 ? -16.970 -14.118 -9.672 1.00 59.56 73 GLY A O 1
ATOM 572 N N . LEU A 1 74 ? -16.109 -12.100 -9.226 1.00 55.25 74 LEU A N 1
ATOM 573 C CA . LEU A 1 74 ? -17.160 -11.677 -8.286 1.00 55.25 74 LEU A CA 1
ATOM 574 C C . LEU A 1 74 ? -18.384 -11.037 -8.968 1.00 55.25 74 LEU A C 1
ATOM 576 O O . LEU A 1 74 ? -19.388 -10.795 -8.306 1.00 55.25 74 LEU A O 1
ATOM 580 N N . ALA A 1 75 ? -18.296 -10.733 -10.266 1.00 55.09 75 ALA A N 1
ATOM 581 C CA . ALA A 1 75 ? -19.369 -10.116 -11.047 1.00 55.09 75 ALA A CA 1
ATOM 582 C C . ALA A 1 75 ? -20.141 -11.125 -11.926 1.00 55.09 75 ALA A C 1
ATOM 584 O O . ALA A 1 75 ? -20.884 -10.697 -12.813 1.00 55.09 75 ALA A O 1
ATOM 585 N N . GLN A 1 76 ? -19.946 -12.435 -11.714 1.00 47.00 76 GLN A N 1
ATOM 586 C CA . GLN A 1 76 ? -20.613 -13.526 -12.439 1.00 47.00 76 GLN A CA 1
ATOM 587 C C . GLN A 1 76 ? -21.595 -14.292 -11.557 1.00 47.00 76 GLN A C 1
ATOM 589 O O . GLN A 1 76 ? -21.274 -14.513 -10.369 1.00 47.00 76 GLN A O 1
#